Protein AF-A0A2V6NVG3-F1 (afdb_monomer_lite)

pLDDT: mean 75.35, std 17.58, range [36.84, 97.56]

Secondary structure (DSSP, 8-state):
--THHHHHHHHHHHHHHHHHHHHGGGHHHHHHHHHHHHHHHHHHHHHHHHT--TTSSHHHHHHHHHHHHHHHHHHHHHHHHHH--SHHHHHHHHHHHHHHHTTHHHHHHHHHHHHHHHHHHTTPPPP-----------PPPPP-

Radius of gyration: 24.21 Å; chains: 1; bounding box: 54×32×78 Å

Sequence (144 aa):
MNKISVMKFKTVFAIAIICFFVIGCKSKMAVDYNNIVVKDQQSLAKSMEQTEPQLKHYFFKKAVLNYFDYMKTIYTSYKNYGSESTPEGRIIGLAVISRVTNSEDKAIADMKQAQRIFAKDNGFKIQSSNQKQSGSLTASPANQ

Foldseek 3Di:
DDPPVVVVVVVVVVVVVVVVVVVPPPPVVVVVVVVVLVVVLVVVLVVQVVPDPPDQCPLLNVLVSLLSVLVVQLVVLVVQLVVDDDPVSVVVSVVSNVVSLVCVVVSVVSNVVSVVSVCVVVVHDDDPDPDPPPVRPPDDPDDD

Structure (mmCIF, N/CA/C/O backbone):
data_AF-A0A2V6NVG3-F1
#
_entry.id   AF-A0A2V6NVG3-F1
#
loop_
_atom_site.group_PDB
_atom_site.id
_atom_site.type_symbol
_atom_site.label_atom_id
_atom_site.label_alt_id
_atom_site.label_comp_id
_atom_site.label_asym_id
_atom_site.label_entity_id
_atom_site.label_seq_id
_atom_site.pdbx_PDB_ins_code
_atom_site.Cartn_x
_atom_site.Cartn_y
_atom_site.Cartn_z
_atom_site.occupancy
_atom_site.B_iso_or_equiv
_atom_site.auth_seq_id
_atom_site.auth_comp_id
_atom_site.auth_asym_id
_atom_site.auth_atom_id
_atom_site.pdbx_PDB_model_num
ATOM 1 N N . MET A 1 1 ? 30.696 15.636 -55.129 1.00 46.78 1 MET A N 1
ATOM 2 C CA . MET A 1 1 ? 30.258 16.163 -53.812 1.00 46.78 1 MET A CA 1
ATOM 3 C C . MET A 1 1 ? 28.735 16.095 -53.725 1.00 46.78 1 MET A C 1
ATOM 5 O O . MET A 1 1 ? 28.046 16.842 -54.410 1.00 46.78 1 MET A O 1
ATOM 9 N N . ASN A 1 2 ? 28.212 15.143 -52.945 1.00 44.50 2 ASN A N 1
ATOM 10 C CA . ASN A 1 2 ? 26.793 14.767 -52.904 1.00 44.50 2 ASN A CA 1
ATOM 11 C C . ASN A 1 2 ? 25.946 15.736 -52.059 1.00 44.50 2 ASN A C 1
ATOM 13 O O . ASN A 1 2 ? 25.818 15.566 -50.848 1.00 44.50 2 ASN A O 1
ATOM 17 N N . LYS A 1 3 ? 25.300 16.714 -52.708 1.00 51.19 3 LYS A N 1
ATOM 18 C CA . LYS A 1 3 ? 24.338 17.646 -52.077 1.00 51.19 3 LYS A CA 1
ATOM 19 C C . LYS A 1 3 ? 23.083 16.964 -51.497 1.00 51.19 3 LYS A C 1
ATOM 21 O O . LYS A 1 3 ? 22.403 17.549 -50.664 1.00 51.19 3 LYS A O 1
ATOM 26 N N . ILE A 1 4 ? 22.804 15.717 -51.881 1.00 48.94 4 ILE A N 1
ATOM 27 C CA . ILE A 1 4 ? 21.609 14.963 -51.460 1.00 48.94 4 ILE A CA 1
ATOM 28 C C . ILE A 1 4 ? 21.718 14.460 -50.004 1.00 48.94 4 ILE A C 1
ATOM 30 O O . ILE A 1 4 ? 20.701 14.274 -49.339 1.00 48.94 4 ILE A O 1
ATOM 34 N N . SER A 1 5 ? 22.936 14.304 -49.467 1.00 49.81 5 SER A N 1
ATOM 35 C CA . SER A 1 5 ? 23.145 13.757 -48.114 1.00 49.81 5 SER A CA 1
ATOM 36 C C . SER A 1 5 ? 22.852 14.773 -46.994 1.00 49.81 5 SER A C 1
ATOM 38 O O . SER A 1 5 ? 22.378 14.418 -45.918 1.00 49.81 5 SER A O 1
ATOM 40 N N . VAL A 1 6 ? 23.061 16.068 -47.255 1.00 52.47 6 VAL A N 1
ATOM 41 C CA . VAL A 1 6 ? 22.985 17.127 -46.228 1.00 52.47 6 VAL A CA 1
ATOM 42 C C . VAL A 1 6 ? 21.538 17.506 -45.874 1.00 52.47 6 VAL A C 1
ATOM 44 O O . VAL A 1 6 ? 21.263 17.919 -44.747 1.00 52.47 6 VAL A O 1
ATOM 47 N N . MET A 1 7 ? 20.588 17.337 -46.801 1.00 51.56 7 MET A N 1
ATOM 48 C CA . MET A 1 7 ? 19.197 17.763 -46.591 1.00 51.56 7 MET A CA 1
ATOM 49 C C . MET A 1 7 ? 18.409 16.815 -45.673 1.00 51.56 7 MET A C 1
ATOM 51 O O . MET A 1 7 ? 17.554 17.273 -44.923 1.00 51.56 7 MET A O 1
ATOM 55 N N . LYS A 1 8 ? 18.735 15.514 -45.662 1.00 53.00 8 LYS A N 1
ATOM 56 C CA . LYS A 1 8 ? 18.030 14.514 -44.836 1.00 53.00 8 LYS A CA 1
ATOM 57 C C . LYS A 1 8 ? 18.417 14.574 -43.355 1.00 53.00 8 LYS A C 1
ATOM 59 O O . LYS A 1 8 ? 17.592 14.272 -42.500 1.00 53.00 8 LYS A O 1
ATOM 64 N N . PHE A 1 9 ? 19.635 15.018 -43.039 1.00 58.72 9 PHE A N 1
ATOM 65 C CA . PHE A 1 9 ? 20.120 15.079 -41.657 1.00 58.72 9 PHE A CA 1
ATOM 66 C C . PHE A 1 9 ? 19.403 16.159 -40.833 1.00 58.72 9 PHE A C 1
ATOM 68 O O . PHE A 1 9 ? 19.023 15.917 -39.691 1.00 58.72 9 PHE A O 1
ATOM 75 N N . LYS A 1 10 ? 19.136 17.328 -41.434 1.00 62.84 10 LYS A N 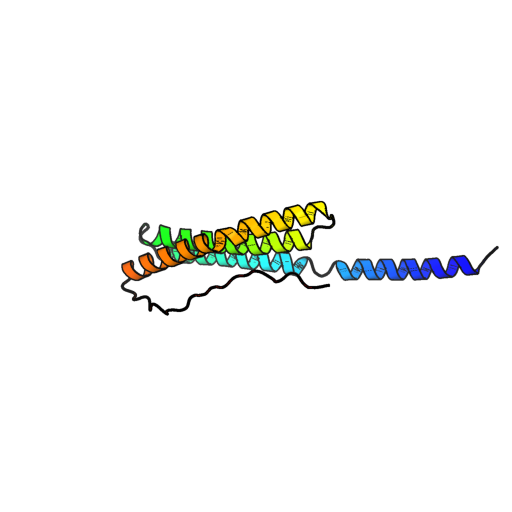1
ATOM 76 C CA . LYS A 1 10 ? 18.435 18.434 -40.759 1.00 62.84 10 LYS A CA 1
ATOM 77 C C . LYS A 1 10 ? 16.988 18.077 -40.405 1.00 62.84 10 LYS A C 1
ATOM 79 O O . LYS A 1 10 ? 16.527 18.418 -39.320 1.00 62.84 10 LYS A O 1
ATOM 84 N N . THR A 1 11 ? 16.294 17.353 -41.283 1.00 70.31 11 THR A N 1
ATOM 85 C CA . THR A 1 11 ? 14.911 16.914 -41.043 1.00 70.31 11 THR A CA 1
ATOM 86 C C . THR A 1 11 ? 14.835 15.842 -39.955 1.00 70.31 11 THR A C 1
ATOM 88 O O . THR A 1 11 ? 13.979 15.927 -39.080 1.00 70.31 11 THR A O 1
ATOM 91 N N . VAL A 1 12 ? 15.760 14.874 -39.948 1.00 72.25 12 VAL A N 1
ATOM 92 C CA . VAL A 1 12 ? 15.809 13.824 -38.911 1.00 72.25 12 VAL A CA 1
ATOM 93 C C . VAL A 1 12 ? 16.133 14.415 -37.535 1.00 72.25 12 VAL A C 1
ATOM 95 O O . VAL A 1 12 ? 15.495 14.051 -36.550 1.00 72.25 12 VAL A O 1
ATOM 98 N N . PHE A 1 13 ? 17.058 15.378 -37.464 1.00 73.69 13 PHE A N 1
ATOM 99 C CA . PHE A 1 13 ? 17.414 16.035 -36.203 1.00 73.69 13 PHE A CA 1
ATOM 100 C C . PHE A 1 13 ? 16.256 16.878 -35.639 1.00 73.69 13 PHE A C 1
ATOM 102 O O . PHE A 1 13 ? 15.998 16.848 -34.438 1.00 73.69 13 PHE A O 1
ATOM 109 N N . ALA A 1 14 ? 15.506 17.576 -36.500 1.00 75.31 14 ALA A N 1
ATOM 110 C CA . ALA A 1 14 ? 14.330 18.343 -36.086 1.00 75.31 14 ALA A CA 1
ATOM 111 C C . ALA A 1 14 ? 13.206 17.445 -35.534 1.00 75.31 14 ALA A C 1
ATOM 113 O O . ALA A 1 14 ? 12.615 17.767 -34.505 1.00 75.31 14 ALA A O 1
ATOM 114 N N . ILE A 1 15 ? 12.947 16.296 -36.169 1.00 75.69 15 ILE A N 1
ATOM 115 C CA . ILE A 1 15 ? 11.945 15.326 -35.698 1.00 75.69 15 ILE A CA 1
ATOM 116 C C . ILE A 1 15 ? 12.366 14.725 -34.350 1.00 75.69 15 ILE A C 1
ATOM 118 O O . ILE A 1 15 ? 11.546 14.647 -33.439 1.00 75.69 15 ILE A O 1
ATOM 122 N N . ALA A 1 16 ? 13.645 14.374 -34.182 1.00 71.75 16 ALA A N 1
ATOM 123 C CA . ALA A 1 16 ? 14.156 13.838 -32.921 1.00 71.75 16 ALA A CA 1
ATOM 124 C C . ALA A 1 16 ? 14.003 14.834 -31.757 1.00 71.75 16 ALA A C 1
ATOM 126 O O . ALA A 1 16 ? 13.551 14.450 -30.680 1.00 71.75 16 ALA A O 1
ATOM 127 N N . ILE A 1 17 ? 14.305 16.119 -31.979 1.00 72.81 17 ILE A N 1
ATOM 128 C CA . ILE A 1 17 ? 14.126 17.170 -30.965 1.00 72.81 17 ILE A CA 1
ATOM 129 C C . ILE A 1 17 ? 12.649 17.304 -30.581 1.00 72.81 17 ILE A C 1
ATOM 131 O O . ILE A 1 17 ? 12.328 17.309 -29.394 1.00 72.81 17 ILE A O 1
ATOM 135 N N . ILE A 1 18 ? 11.741 17.349 -31.561 1.00 70.12 18 ILE A N 1
ATOM 136 C CA . ILE A 1 18 ? 10.298 17.433 -31.297 1.00 70.12 18 ILE A CA 1
ATOM 137 C C . ILE A 1 18 ? 9.835 16.224 -30.475 1.00 70.12 18 ILE A C 1
ATOM 139 O O . ILE A 1 18 ? 9.160 16.414 -29.468 1.00 70.12 18 ILE A O 1
ATOM 143 N N . CYS A 1 19 ? 10.261 15.005 -30.828 1.00 62.00 19 CYS A N 1
ATOM 144 C CA . CYS A 1 19 ? 9.937 13.789 -30.078 1.00 62.00 19 CYS A CA 1
ATOM 145 C C . CYS A 1 19 ? 10.450 13.817 -28.626 1.00 62.00 19 CYS A C 1
ATOM 147 O O . CYS A 1 19 ? 9.740 13.356 -27.734 1.00 62.00 19 CYS A O 1
ATOM 149 N N . PHE A 1 20 ? 11.626 14.398 -28.359 1.00 60.00 20 PHE A N 1
ATOM 150 C CA . PHE A 1 20 ? 12.148 14.547 -26.993 1.00 60.00 20 PHE A CA 1
ATOM 151 C C . PHE A 1 20 ? 11.330 15.532 -26.141 1.00 60.00 20 PHE A C 1
ATOM 153 O O . PHE A 1 20 ? 1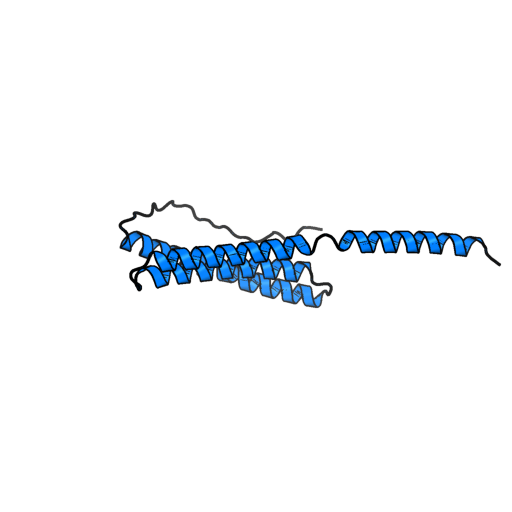1.122 15.282 -24.953 1.00 60.00 20 PHE A O 1
ATOM 160 N N . PHE A 1 21 ? 10.809 16.616 -26.727 1.00 57.81 21 PHE A N 1
ATOM 161 C CA . PHE A 1 21 ? 10.019 17.606 -25.984 1.00 57.81 21 PHE A CA 1
ATOM 162 C C . PHE A 1 21 ? 8.615 17.109 -25.594 1.00 57.81 21 PHE A C 1
ATOM 164 O O . PHE A 1 21 ? 8.104 17.519 -24.552 1.00 57.81 21 PHE A O 1
ATOM 171 N N . VAL A 1 22 ? 7.999 16.184 -26.346 1.00 57.38 22 VAL A N 1
ATOM 172 C CA . VAL A 1 22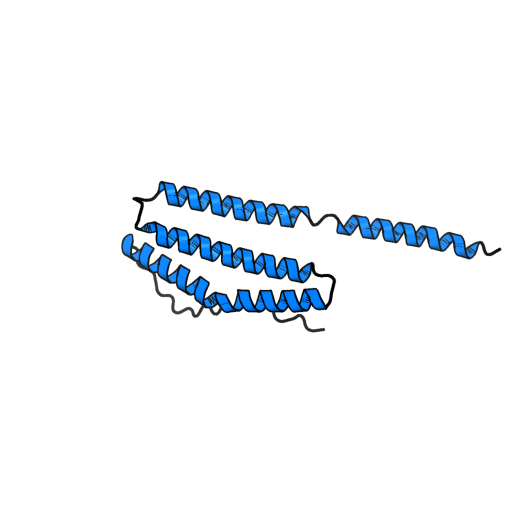 ? 6.647 15.674 -26.010 1.00 57.38 22 VAL A CA 1
ATOM 173 C C . VAL A 1 22 ? 6.648 14.681 -24.836 1.00 57.38 22 VAL A C 1
ATOM 175 O O . VAL A 1 22 ? 5.628 14.509 -24.168 1.00 57.38 22 VAL A O 1
ATOM 178 N N . ILE A 1 23 ? 7.787 14.050 -24.529 1.00 58.16 23 ILE A N 1
ATOM 179 C CA . ILE A 1 23 ? 7.903 13.056 -23.443 1.00 58.16 23 ILE A CA 1
ATOM 180 C C . ILE A 1 23 ? 8.026 13.737 -22.059 1.00 58.16 23 ILE A C 1
ATOM 182 O O . ILE A 1 23 ? 7.706 13.136 -21.033 1.00 58.16 23 ILE A O 1
ATOM 186 N N . GLY A 1 24 ? 8.396 15.023 -22.006 1.00 54.88 24 GLY A N 1
ATOM 187 C CA . GLY A 1 24 ? 8.623 15.768 -20.758 1.00 54.88 24 GLY A CA 1
ATOM 188 C C . GLY A 1 24 ? 7.371 16.201 -19.976 1.00 54.88 24 GLY A C 1
ATOM 189 O O . GLY A 1 24 ? 7.484 16.580 -18.812 1.00 54.88 24 GLY A O 1
ATOM 190 N N . CYS A 1 25 ? 6.165 16.135 -20.555 1.00 55.59 25 CYS A N 1
ATOM 191 C CA . CYS A 1 25 ? 4.965 16.736 -19.946 1.00 55.59 25 CYS A CA 1
ATOM 192 C C . CYS A 1 25 ? 4.218 15.877 -18.903 1.00 55.59 25 CYS A C 1
ATOM 194 O O . CYS A 1 25 ? 3.262 16.368 -18.307 1.00 55.59 25 CYS A O 1
ATOM 196 N N . LYS A 1 26 ? 4.610 14.623 -18.633 1.00 55.78 26 LYS A N 1
ATOM 197 C CA . LYS A 1 26 ? 3.843 13.733 -17.727 1.00 55.78 26 LYS A CA 1
ATOM 198 C C . LYS A 1 26 ? 4.394 13.573 -16.303 1.00 55.78 26 LYS A C 1
ATOM 200 O O . LYS A 1 26 ? 3.737 12.940 -15.479 1.00 55.78 26 LYS A O 1
ATOM 205 N N . SER A 1 27 ? 5.539 14.171 -15.963 1.00 57.41 27 SER A N 1
ATOM 206 C CA . SER A 1 27 ? 6.140 14.018 -14.623 1.00 57.41 27 SER A CA 1
ATOM 207 C C . SER A 1 27 ? 5.373 14.753 -13.512 1.00 57.41 27 SER A C 1
ATOM 209 O O . SER A 1 27 ? 5.331 14.267 -12.382 1.00 57.41 27 SER A O 1
ATOM 211 N N . LYS A 1 28 ? 4.710 15.876 -13.827 1.00 56.06 28 LYS A N 1
ATOM 212 C CA . LYS A 1 28 ? 4.004 16.718 -12.841 1.00 56.06 28 LYS A CA 1
ATOM 213 C C . LYS A 1 28 ? 2.789 16.020 -12.221 1.00 56.06 28 LYS A C 1
ATOM 215 O O . LYS A 1 28 ? 2.665 15.972 -11.003 1.00 56.06 28 LYS A O 1
ATOM 220 N N . MET A 1 29 ? 1.974 15.359 -13.047 1.00 64.56 29 MET A N 1
ATOM 221 C CA . MET A 1 29 ? 0.767 14.660 -12.582 1.00 64.56 29 MET A CA 1
ATOM 222 C C . MET A 1 29 ? 1.070 13.539 -11.576 1.00 64.56 29 MET A C 1
ATOM 224 O O . MET A 1 29 ? 0.330 13.354 -10.614 1.00 64.56 29 MET A O 1
ATOM 228 N N . ALA A 1 30 ? 2.171 12.802 -11.760 1.00 59.41 30 ALA A N 1
ATOM 229 C CA . ALA A 1 30 ? 2.536 11.708 -10.859 1.00 59.41 30 ALA A CA 1
ATOM 230 C C . ALA A 1 30 ? 3.044 12.200 -9.491 1.00 59.41 30 ALA A C 1
ATOM 232 O O . ALA A 1 30 ? 2.885 11.499 -8.490 1.00 59.41 30 ALA A O 1
ATOM 233 N N . VAL A 1 31 ? 3.674 13.376 -9.451 1.00 68.06 31 VAL A N 1
ATOM 234 C CA . VAL A 1 31 ? 4.127 14.018 -8.209 1.00 68.06 31 VAL A CA 1
ATOM 235 C C . VAL A 1 31 ? 2.935 14.616 -7.463 1.00 68.06 31 VAL A C 1
ATOM 237 O O . VAL A 1 31 ? 2.795 14.383 -6.263 1.00 68.06 31 VAL A O 1
ATOM 240 N N . ASP A 1 32 ? 2.034 15.293 -8.178 1.00 71.50 32 ASP A N 1
ATOM 241 C CA . ASP A 1 32 ? 0.834 15.898 -7.595 1.00 71.50 32 ASP A CA 1
ATOM 242 C C . ASP A 1 32 ? -0.090 14.843 -6.969 1.00 71.50 32 ASP A C 1
ATOM 244 O O . ASP A 1 32 ? -0.563 15.032 -5.848 1.00 71.50 32 ASP A O 1
ATOM 248 N N . TYR A 1 33 ? -0.266 13.683 -7.616 1.00 66.69 33 TYR A N 1
ATOM 249 C CA . TYR A 1 33 ? -1.062 12.586 -7.056 1.00 66.69 33 TYR A CA 1
ATOM 250 C C . TYR A 1 33 ? -0.492 12.063 -5.729 1.00 66.69 33 TYR A C 1
ATOM 252 O O . TYR A 1 33 ? -1.221 11.901 -4.752 1.00 66.69 33 TYR A O 1
ATOM 260 N N . ASN A 1 34 ? 0.826 11.843 -5.657 1.00 72.38 34 ASN A N 1
ATOM 261 C CA . ASN A 1 34 ? 1.465 11.372 -4.427 1.00 72.38 34 ASN A CA 1
ATOM 262 C C . ASN A 1 34 ? 1.349 12.407 -3.293 1.00 72.38 34 ASN A C 1
ATOM 264 O O . ASN A 1 34 ? 1.123 12.033 -2.144 1.00 72.38 34 ASN A O 1
ATOM 268 N N . ASN A 1 35 ? 1.449 13.701 -3.612 1.00 76.25 35 ASN A N 1
ATOM 269 C CA . ASN A 1 35 ? 1.288 14.777 -2.633 1.00 76.25 35 ASN A CA 1
ATOM 270 C C . ASN A 1 35 ? -0.144 14.861 -2.086 1.00 76.25 35 ASN A C 1
ATOM 272 O O . ASN A 1 35 ? -0.317 15.067 -0.885 1.00 76.25 35 ASN A O 1
ATOM 276 N N . ILE A 1 36 ? -1.161 14.669 -2.935 1.00 76.50 36 ILE A N 1
ATOM 277 C CA . ILE A 1 36 ? -2.569 14.631 -2.509 1.00 76.50 36 ILE A CA 1
ATOM 278 C C . ILE A 1 36 ? -2.804 13.450 -1.562 1.00 76.50 36 ILE A C 1
ATOM 280 O O . ILE A 1 36 ? -3.313 13.656 -0.465 1.00 76.50 36 ILE A O 1
ATOM 284 N N . VAL A 1 37 ? -2.339 12.246 -1.916 1.00 73.88 37 VAL A N 1
ATOM 285 C CA . VAL A 1 37 ? -2.484 11.054 -1.058 1.00 73.88 37 VAL A CA 1
ATOM 286 C C . VAL A 1 37 ? -1.825 11.260 0.309 1.00 73.88 37 VAL A C 1
ATOM 288 O O . VAL A 1 37 ? -2.428 10.956 1.334 1.00 73.88 37 VAL A O 1
ATOM 291 N N . VAL A 1 38 ? -0.609 11.815 0.349 1.00 83.06 38 VAL A N 1
ATOM 292 C CA . VAL A 1 38 ? 0.083 12.106 1.619 1.00 83.06 38 VAL A CA 1
ATOM 293 C C . VAL A 1 38 ? -0.681 13.145 2.443 1.00 83.06 38 VAL A C 1
ATOM 295 O O . VAL A 1 38 ? -0.799 13.004 3.661 1.00 83.06 38 VAL A O 1
ATOM 298 N N . LYS A 1 39 ? -1.230 14.178 1.798 1.00 80.00 39 LYS A N 1
ATOM 299 C CA . LYS A 1 39 ? -2.020 15.215 2.469 1.00 80.00 39 LYS A CA 1
ATOM 300 C C . LYS A 1 39 ? -3.316 14.652 3.058 1.00 80.00 39 LYS A C 1
ATOM 302 O O . LYS A 1 39 ? -3.664 14.996 4.187 1.00 80.00 39 LYS A O 1
ATOM 307 N N . ASP A 1 40 ? -3.988 13.764 2.334 1.00 77.62 40 ASP A N 1
ATOM 308 C CA . ASP A 1 40 ? -5.198 13.092 2.806 1.00 77.62 40 ASP A CA 1
ATOM 309 C C . ASP A 1 40 ? -4.888 12.128 3.957 1.00 77.62 40 ASP A C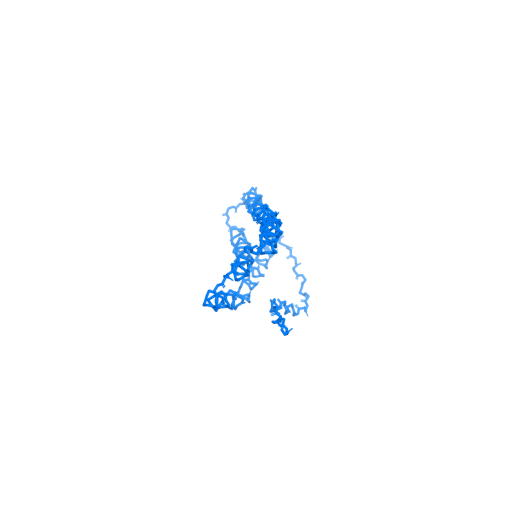 1
ATOM 311 O O . ASP A 1 40 ? -5.603 12.113 4.955 1.00 77.62 40 ASP A O 1
ATOM 315 N N . GLN A 1 41 ? -3.768 11.397 3.903 1.00 71.69 41 GLN A N 1
ATOM 316 C CA . GLN A 1 41 ? -3.302 10.587 5.036 1.00 71.69 41 GLN A CA 1
ATOM 317 C C . GLN A 1 41 ? -3.068 11.445 6.293 1.00 71.69 41 GLN A C 1
ATOM 319 O O . GLN A 1 41 ? -3.471 11.057 7.391 1.00 71.69 41 GLN A O 1
ATOM 324 N N . GLN A 1 42 ? -2.443 12.618 6.148 1.00 81.44 42 GLN A N 1
ATOM 325 C CA . GLN A 1 42 ? -2.175 13.530 7.265 1.00 81.44 42 GLN A CA 1
ATOM 326 C C . GLN A 1 42 ? -3.453 14.145 7.845 1.00 81.44 42 GLN A C 1
ATOM 328 O O . GLN A 1 42 ? -3.596 14.229 9.068 1.00 81.44 42 GLN A O 1
ATOM 333 N N . SER A 1 43 ? -4.387 14.572 6.991 1.00 79.88 43 SER A N 1
ATOM 334 C CA . SER A 1 43 ? -5.657 15.151 7.438 1.00 79.88 43 SER A CA 1
ATOM 335 C C . SER A 1 43 ? -6.508 14.112 8.171 1.00 79.88 43 SER A C 1
ATOM 337 O O . SER A 1 43 ? -7.033 14.397 9.252 1.00 79.88 43 SER A O 1
ATOM 339 N N . LEU A 1 44 ? -6.546 12.879 7.657 1.00 76.19 44 LEU A N 1
ATOM 340 C CA . LEU A 1 44 ? -7.222 11.761 8.297 1.00 76.19 44 LEU A CA 1
ATOM 341 C C . LEU A 1 44 ? -6.581 11.453 9.654 1.00 76.19 44 LEU A C 1
ATOM 343 O O . LEU A 1 44 ? -7.284 11.419 10.662 1.00 76.19 44 LEU A O 1
ATOM 347 N N . ALA A 1 45 ? -5.250 11.341 9.718 1.00 77.50 45 ALA A N 1
ATOM 348 C CA . ALA A 1 45 ? -4.527 11.088 10.964 1.00 77.50 45 ALA A CA 1
ATOM 349 C C . ALA A 1 45 ? -4.815 12.142 12.046 1.00 77.50 45 ALA A C 1
ATOM 351 O O . ALA A 1 45 ? -5.002 11.771 13.208 1.00 77.50 45 ALA A O 1
ATOM 352 N N . LYS A 1 46 ? -4.901 13.423 11.658 1.00 78.00 46 LYS A N 1
ATOM 353 C CA . LYS A 1 46 ? -5.233 14.541 12.550 1.00 78.00 46 LYS A CA 1
ATOM 354 C C . LYS A 1 46 ? -6.681 14.476 13.040 1.00 78.00 46 LYS A C 1
ATOM 356 O O . LYS A 1 46 ? -6.917 14.613 14.236 1.00 78.00 46 LYS A O 1
ATOM 361 N N . SER A 1 47 ? -7.641 14.213 12.150 1.00 69.31 47 SER A N 1
ATOM 362 C CA . SER A 1 47 ? -9.054 14.059 12.535 1.00 69.31 47 SER A CA 1
ATOM 363 C C . SER A 1 47 ? -9.263 12.889 13.506 1.00 69.31 47 SER A C 1
ATOM 365 O O . SER A 1 47 ? -10.001 13.010 14.481 1.00 69.31 47 SER A O 1
ATOM 367 N N . MET A 1 48 ? -8.535 11.785 13.308 1.00 65.50 48 MET A N 1
ATOM 368 C CA . MET A 1 48 ? -8.553 10.636 14.216 1.00 65.50 48 MET A CA 1
ATOM 369 C C . MET A 1 48 ? -7.951 10.976 15.585 1.00 65.50 48 MET A C 1
ATOM 371 O O . MET A 1 48 ? -8.465 10.520 16.598 1.00 65.50 48 MET A O 1
ATOM 375 N N . GLU A 1 49 ? -6.903 11.804 15.626 1.00 68.94 49 GLU A N 1
ATOM 376 C CA . GLU A 1 49 ? -6.273 12.289 16.865 1.00 68.94 49 GLU A CA 1
ATOM 377 C C . GLU A 1 49 ? -7.199 13.192 17.688 1.00 68.94 49 GLU A C 1
ATOM 379 O O . GLU A 1 49 ? -7.245 13.089 18.909 1.00 68.94 49 GLU A O 1
ATOM 384 N N . GLN A 1 50 ? -7.971 14.051 17.019 1.00 67.69 50 GLN A N 1
ATOM 385 C CA . GLN A 1 50 ? -8.908 14.972 17.672 1.00 67.69 50 GLN A CA 1
ATOM 386 C C . GLN A 1 50 ? -10.151 14.274 18.245 1.00 67.69 50 GLN A C 1
ATOM 388 O O . GLN A 1 50 ? -10.863 14.869 19.050 1.00 67.69 50 GLN A O 1
ATOM 393 N N . THR A 1 51 ? -10.414 13.027 17.845 1.00 62.22 51 THR A N 1
ATOM 394 C CA . THR A 1 51 ? -11.645 12.296 18.184 1.00 62.22 51 THR A CA 1
ATOM 395 C C . THR A 1 51 ? -11.440 11.271 19.317 1.00 62.22 51 THR A C 1
ATOM 397 O O . THR A 1 51 ? -12.372 10.546 19.657 1.00 62.22 51 THR A O 1
ATOM 400 N N . GLU A 1 52 ? -10.251 11.165 19.933 1.00 56.38 52 GLU A N 1
ATOM 401 C CA . GLU A 1 52 ? -9.923 10.015 20.796 1.00 56.38 52 GLU A CA 1
ATOM 402 C C . GLU A 1 52 ? -9.723 10.320 22.302 1.00 56.38 52 GLU A C 1
ATOM 404 O O . GLU A 1 52 ? -8.828 11.086 22.665 1.00 56.38 52 GLU A O 1
ATOM 409 N N . PRO A 1 53 ? -10.399 9.586 23.216 1.00 56.56 53 PRO A N 1
ATOM 410 C CA . PRO A 1 53 ? -9.842 9.212 24.517 1.00 56.56 53 PRO A CA 1
ATOM 411 C C . PRO A 1 53 ? -8.797 8.086 24.324 1.00 56.56 53 PRO A C 1
ATOM 413 O O . PRO A 1 53 ? -9.047 6.906 24.557 1.00 56.56 53 PRO A O 1
ATOM 416 N N . GLN A 1 54 ? -7.652 8.510 23.785 1.00 55.62 54 GLN A N 1
ATOM 417 C CA . GLN A 1 54 ? -6.269 7.993 23.704 1.00 55.62 54 GLN A CA 1
ATOM 418 C C . GLN A 1 54 ? -5.898 6.493 23.614 1.00 55.62 54 GLN A C 1
ATOM 420 O O . GLN A 1 54 ? -4.719 6.224 23.394 1.00 55.62 54 GLN A O 1
ATOM 425 N N . LEU A 1 55 ? -6.789 5.505 23.738 1.00 56.84 55 LEU A N 1
ATOM 426 C CA . LEU A 1 55 ? -6.361 4.092 23.637 1.00 56.84 55 LEU A CA 1
ATOM 427 C C . LEU A 1 55 ? -7.275 3.172 22.824 1.00 56.84 55 LEU A C 1
ATOM 429 O O . LEU A 1 55 ? -6.797 2.186 22.258 1.00 56.84 55 LEU A O 1
ATOM 433 N N . LYS A 1 56 ? -8.581 3.453 22.759 1.00 62.22 56 LYS A N 1
ATOM 434 C CA . LYS A 1 56 ? -9.538 2.537 22.114 1.00 62.22 56 LYS A CA 1
ATOM 435 C C . LYS A 1 56 ? -9.453 2.548 20.585 1.00 62.22 56 LYS A C 1
ATOM 437 O O . LYS A 1 56 ? -9.769 1.547 19.953 1.00 62.22 56 LYS A O 1
ATOM 442 N N . HIS A 1 57 ? -9.022 3.644 19.967 1.00 70.12 57 HIS A N 1
ATOM 443 C CA . HIS A 1 57 ? -8.979 3.813 18.511 1.00 70.12 57 HIS A CA 1
ATOM 444 C C . HIS A 1 57 ? -7.556 3.802 17.929 1.00 70.12 57 HIS A C 1
ATOM 446 O O . HIS A 1 57 ? -7.418 3.703 16.708 1.00 70.12 57 HIS A O 1
ATOM 452 N N . TYR A 1 58 ? -6.503 3.801 18.755 1.00 78.00 58 TYR A N 1
ATOM 453 C CA . TYR A 1 58 ? -5.110 3.689 18.303 1.00 78.00 58 TYR A CA 1
ATOM 454 C C . TYR A 1 58 ? -4.881 2.499 17.354 1.00 78.00 58 TYR A C 1
ATOM 456 O O . TYR A 1 58 ? -4.263 2.646 16.297 1.00 78.00 58 TYR A O 1
ATOM 464 N N . PHE A 1 59 ? -5.426 1.321 17.681 1.00 82.19 59 PHE A N 1
ATOM 465 C CA . PHE A 1 59 ? -5.294 0.128 16.835 1.00 82.19 59 PHE A CA 1
ATOM 466 C C . PHE A 1 59 ? -6.008 0.278 15.490 1.00 82.19 59 PHE A C 1
ATOM 468 O O . PHE A 1 59 ? -5.485 -0.167 14.468 1.00 82.19 59 PHE A O 1
ATOM 475 N N . PHE A 1 60 ? -7.163 0.948 15.475 1.00 86.06 60 PHE A N 1
ATOM 476 C CA . PHE A 1 60 ? -7.881 1.253 14.243 1.00 86.06 60 PHE A CA 1
ATOM 477 C C . PHE A 1 60 ? -7.108 2.247 13.376 1.00 86.06 60 PHE A C 1
ATOM 479 O O . PHE A 1 60 ? -6.851 1.959 12.210 1.00 86.06 60 PHE A O 1
ATOM 486 N N . LYS A 1 61 ? -6.627 3.353 13.960 1.00 86.25 61 LYS A N 1
ATOM 487 C CA . LYS A 1 61 ? -5.755 4.324 13.279 1.00 86.25 61 LYS A CA 1
ATOM 488 C C . LYS A 1 61 ? -4.533 3.651 12.667 1.00 86.25 61 LYS A C 1
ATOM 490 O O . LYS A 1 61 ? -4.247 3.846 11.489 1.00 86.25 61 LYS A O 1
ATOM 495 N N . LYS A 1 62 ? -3.842 2.811 13.438 1.00 89.31 62 LYS A N 1
ATOM 496 C CA . LYS A 1 62 ? -2.660 2.083 12.969 1.00 89.31 62 LYS A CA 1
ATOM 497 C C . LYS A 1 62 ? -2.984 1.138 11.810 1.00 89.31 62 LYS A C 1
ATOM 499 O O . LYS A 1 62 ? -2.258 1.133 10.821 1.00 89.31 62 LYS A O 1
ATOM 504 N N . ALA A 1 63 ? -4.073 0.373 11.897 1.00 91.06 63 ALA A N 1
ATOM 505 C CA . ALA A 1 63 ? -4.497 -0.513 10.813 1.00 91.06 63 ALA A CA 1
ATOM 506 C C . ALA A 1 63 ? -4.857 0.265 9.536 1.00 91.06 63 ALA A C 1
ATOM 508 O O . ALA A 1 63 ? -4.486 -0.153 8.441 1.00 91.06 63 ALA A O 1
ATOM 509 N N . VAL A 1 64 ? -5.507 1.425 9.679 1.00 89.25 64 VAL A N 1
ATOM 510 C CA . VAL A 1 64 ? -5.832 2.323 8.563 1.00 89.25 64 VAL A CA 1
ATOM 511 C C . VAL A 1 64 ? -4.585 2.844 7.867 1.00 89.25 64 VAL A C 1
ATOM 513 O O . VAL A 1 64 ? -4.467 2.714 6.648 1.00 89.25 64 VAL A O 1
ATOM 516 N N . LEU A 1 65 ? -3.629 3.370 8.630 1.00 91.44 65 LEU A N 1
ATOM 517 C CA . LEU A 1 65 ? -2.366 3.854 8.077 1.00 91.44 65 LEU A CA 1
ATOM 518 C C . LEU A 1 65 ? -1.592 2.735 7.370 1.00 91.44 65 LEU A C 1
ATOM 520 O O . LEU A 1 65 ? -1.160 2.927 6.237 1.00 91.44 65 LEU A O 1
ATOM 524 N N . ASN A 1 66 ? -1.505 1.548 7.978 1.00 92.44 66 ASN A N 1
ATOM 525 C CA . ASN A 1 66 ? -0.840 0.392 7.374 1.00 92.44 66 ASN A CA 1
ATOM 526 C C . ASN A 1 66 ? -1.488 -0.035 6.048 1.00 92.44 66 ASN A C 1
ATOM 528 O O . ASN A 1 66 ? -0.784 -0.387 5.104 1.00 92.44 66 ASN A O 1
ATOM 532 N N . TYR A 1 67 ? -2.820 -0.004 5.957 1.00 92.31 67 TYR A N 1
ATOM 533 C CA . TYR A 1 67 ? -3.523 -0.331 4.717 1.00 92.31 67 TYR A CA 1
ATOM 534 C C . TYR A 1 67 ? -3.260 0.704 3.618 1.00 92.31 67 TYR A C 1
ATOM 536 O O . TYR A 1 67 ? -3.019 0.338 2.468 1.00 92.31 67 TYR A O 1
ATOM 544 N N . PHE A 1 68 ? -3.247 1.998 3.951 1.00 92.50 68 PHE A N 1
ATOM 545 C CA . PHE A 1 68 ? -2.884 3.024 2.973 1.00 92.50 68 PHE A CA 1
ATOM 546 C C . PHE A 1 68 ? -1.425 2.905 2.516 1.00 92.50 68 PHE A C 1
ATOM 548 O O . PHE A 1 68 ? -1.152 3.056 1.325 1.00 92.50 68 PHE A O 1
ATOM 555 N N . ASP A 1 69 ? -0.499 2.581 3.419 1.00 92.12 69 ASP A N 1
ATOM 556 C CA . ASP A 1 69 ? 0.902 2.323 3.070 1.00 92.12 69 ASP A CA 1
ATOM 557 C C . ASP A 1 69 ? 1.056 1.094 2.168 1.00 92.12 69 ASP A C 1
ATOM 559 O O . ASP A 1 69 ? 1.832 1.120 1.207 1.00 92.12 69 ASP A O 1
ATOM 563 N N . TYR A 1 70 ? 0.270 0.045 2.406 1.00 94.25 70 TYR A N 1
ATOM 564 C CA . TYR A 1 70 ? 0.177 -1.103 1.509 1.00 94.25 70 TYR A CA 1
ATOM 565 C C . TYR A 1 70 ? -0.273 -0.681 0.098 1.00 94.25 70 TYR A C 1
ATOM 567 O O . TYR A 1 70 ? 0.419 -0.967 -0.882 1.00 94.25 70 TYR A O 1
ATOM 575 N N . MET A 1 71 ? -1.361 0.090 -0.016 1.00 91.94 71 MET A N 1
ATOM 576 C CA . MET A 1 71 ? -1.859 0.590 -1.306 1.00 91.94 71 MET A CA 1
ATOM 577 C C . MET A 1 71 ? -0.835 1.476 -2.029 1.00 91.94 71 MET A C 1
ATOM 579 O O . MET A 1 71 ? -0.612 1.335 -3.235 1.00 91.94 71 MET A O 1
ATOM 583 N N . LYS A 1 72 ? -0.164 2.368 -1.292 1.00 92.19 72 LYS A N 1
ATOM 584 C CA . LYS A 1 72 ? 0.915 3.210 -1.823 1.00 92.19 72 LYS A CA 1
ATOM 585 C C . LYS A 1 72 ? 2.081 2.367 -2.332 1.00 92.19 72 LYS A C 1
ATOM 587 O O . LYS A 1 72 ? 2.657 2.690 -3.375 1.00 92.19 72 LYS A O 1
ATOM 592 N N . THR A 1 73 ? 2.414 1.292 -1.622 1.00 94.00 73 THR A N 1
ATOM 593 C CA . THR A 1 73 ? 3.473 0.359 -2.014 1.00 94.00 73 THR A CA 1
ATOM 594 C C . THR A 1 73 ? 3.123 -0.325 -3.331 1.00 94.00 73 THR A C 1
ATOM 596 O O . THR A 1 73 ? 3.946 -0.279 -4.239 1.00 94.00 73 THR A O 1
ATOM 599 N N . ILE A 1 74 ? 1.896 -0.843 -3.496 1.00 92.00 74 ILE A N 1
ATOM 600 C CA . ILE A 1 74 ? 1.437 -1.430 -4.771 1.00 92.00 74 ILE A CA 1
ATOM 601 C C . ILE A 1 74 ? 1.634 -0.438 -5.921 1.00 92.00 74 ILE A C 1
ATOM 603 O O . ILE A 1 74 ? 2.303 -0.752 -6.907 1.00 92.00 74 ILE A O 1
ATOM 607 N N . TYR A 1 75 ? 1.090 0.776 -5.782 1.00 92.44 75 TYR A N 1
ATOM 608 C CA . TYR A 1 75 ? 1.191 1.807 -6.817 1.00 92.44 75 TYR A CA 1
ATOM 609 C C . TYR A 1 75 ? 2.649 2.134 -7.160 1.00 92.44 75 TYR A C 1
ATOM 611 O O . TYR A 1 75 ? 3.026 2.197 -8.331 1.00 92.44 75 TYR A O 1
ATOM 619 N N . THR A 1 76 ? 3.487 2.306 -6.136 1.00 93.69 76 THR A N 1
ATOM 620 C CA . THR A 1 76 ? 4.906 2.627 -6.309 1.00 93.69 76 THR A CA 1
ATOM 621 C C . THR A 1 76 ? 5.653 1.491 -7.005 1.00 93.69 76 THR A C 1
ATOM 623 O O . THR A 1 76 ? 6.433 1.753 -7.917 1.00 93.69 76 THR A O 1
ATOM 626 N N . SER A 1 77 ? 5.387 0.233 -6.645 1.00 92.81 77 SER A N 1
ATOM 627 C CA . SER A 1 77 ? 5.991 -0.936 -7.290 1.00 92.81 77 SER A CA 1
ATOM 628 C C . SER A 1 77 ? 5.640 -1.017 -8.776 1.00 92.81 77 SER A C 1
ATOM 630 O O . SER A 1 77 ? 6.540 -1.194 -9.595 1.00 92.81 77 SER A O 1
ATOM 632 N N . TYR A 1 78 ? 4.370 -0.806 -9.144 1.00 93.56 78 TYR A N 1
ATOM 633 C CA . TYR A 1 78 ? 3.953 -0.769 -10.551 1.00 93.56 78 TYR A CA 1
ATOM 634 C C . TYR A 1 78 ? 4.565 0.406 -11.318 1.00 93.56 78 TYR A C 1
ATOM 636 O O . TYR A 1 78 ? 5.054 0.224 -12.434 1.00 93.56 78 TYR A O 1
ATOM 644 N N . LYS A 1 79 ? 4.587 1.605 -10.724 1.00 93.62 79 LYS A N 1
ATOM 645 C CA . LYS A 1 79 ? 5.214 2.785 -11.333 1.00 93.62 79 LYS A CA 1
ATOM 646 C C . LYS A 1 79 ? 6.703 2.555 -11.597 1.00 93.62 79 LYS A C 1
ATOM 648 O O . LYS A 1 79 ? 7.183 2.884 -12.680 1.00 93.62 79 LYS A O 1
ATOM 653 N N . ASN A 1 80 ? 7.420 2.004 -10.619 1.00 92.88 80 ASN A N 1
ATOM 654 C CA . ASN A 1 80 ? 8.850 1.737 -10.734 1.00 92.88 80 ASN A CA 1
ATOM 655 C C . ASN A 1 80 ? 9.115 0.687 -11.813 1.00 92.88 80 ASN A C 1
ATOM 657 O O . ASN A 1 80 ? 9.918 0.943 -12.700 1.00 92.88 80 ASN A O 1
ATOM 661 N N . TYR A 1 81 ? 8.371 -0.424 -11.809 1.00 94.25 81 TYR A N 1
ATOM 662 C CA . TYR A 1 81 ? 8.452 -1.433 -12.867 1.00 94.25 81 TYR A CA 1
ATOM 663 C C . TYR A 1 81 ? 8.220 -0.835 -14.264 1.00 94.25 81 TYR A C 1
ATOM 665 O O . TYR A 1 81 ? 9.004 -1.078 -15.176 1.00 94.25 81 TYR A O 1
ATOM 673 N N . GLY A 1 82 ? 7.184 -0.006 -14.428 1.00 93.94 82 GLY A N 1
ATOM 674 C CA . GLY A 1 82 ? 6.886 0.653 -15.703 1.00 93.94 82 GLY A CA 1
ATOM 675 C C . GLY A 1 82 ? 7.903 1.723 -16.119 1.00 93.94 82 GLY A C 1
ATOM 676 O O . GLY A 1 82 ? 7.909 2.128 -17.278 1.00 93.94 82 GLY A O 1
ATOM 677 N N . SER A 1 83 ? 8.754 2.178 -15.195 1.00 94.81 83 SER A N 1
ATOM 678 C CA . SER A 1 83 ? 9.824 3.147 -15.463 1.00 94.81 83 SER A CA 1
ATOM 679 C C . SER A 1 83 ? 11.183 2.481 -15.707 1.00 94.81 83 SER A C 1
ATOM 681 O O . SER A 1 83 ? 12.131 3.176 -16.072 1.00 94.81 83 SER A O 1
ATOM 683 N N . GLU A 1 84 ? 11.301 1.163 -15.510 1.00 97.06 84 GLU A N 1
ATOM 684 C CA . GLU A 1 84 ? 12.562 0.449 -15.699 1.00 97.06 84 GLU A CA 1
ATOM 685 C C . GLU A 1 84 ? 12.905 0.255 -17.177 1.00 97.06 84 GLU A C 1
ATOM 687 O O . GLU A 1 84 ? 12.092 -0.196 -17.987 1.00 97.06 84 GLU A O 1
ATOM 692 N N . SER A 1 85 ? 14.152 0.573 -17.525 1.00 95.50 85 SER A N 1
ATOM 693 C CA . SER A 1 85 ? 14.634 0.526 -18.912 1.00 95.50 85 SER A CA 1
ATOM 694 C C . SER A 1 85 ? 15.329 -0.792 -19.255 1.00 95.50 85 SER A C 1
ATOM 696 O O . SER A 1 85 ? 15.304 -1.223 -20.412 1.00 95.50 85 SER A O 1
ATOM 698 N N . THR A 1 86 ? 15.891 -1.478 -18.258 1.00 97.56 86 THR A N 1
ATOM 699 C CA . THR A 1 86 ? 16.644 -2.719 -18.453 1.00 97.56 86 THR A CA 1
ATOM 700 C C . THR A 1 86 ? 15.756 -3.959 -18.288 1.00 97.56 86 THR A C 1
ATOM 702 O O . THR A 1 86 ? 14.757 -3.929 -17.557 1.00 97.56 86 THR A O 1
ATOM 705 N N . PRO A 1 87 ? 16.071 -5.071 -18.977 1.00 96.31 87 PRO A N 1
ATOM 706 C CA . PRO A 1 87 ? 15.423 -6.358 -18.727 1.00 96.31 87 PRO A CA 1
ATOM 707 C C . PRO A 1 87 ? 15.580 -6.824 -17.273 1.00 96.31 87 PRO A C 1
ATOM 709 O O . PRO A 1 87 ? 14.612 -7.258 -16.652 1.00 96.31 87 PRO A O 1
ATOM 712 N N . GLU A 1 88 ? 16.772 -6.668 -16.700 1.00 96.19 88 GLU A N 1
ATOM 713 C CA . GLU A 1 88 ? 17.096 -7.093 -15.337 1.00 96.19 88 GLU A CA 1
ATOM 714 C C . GLU A 1 88 ? 16.302 -6.292 -14.297 1.00 96.19 88 GLU A C 1
ATOM 716 O O . GLU A 1 88 ? 15.714 -6.873 -13.382 1.00 96.19 88 GLU A O 1
ATOM 721 N N . GLY A 1 89 ? 16.208 -4.967 -14.470 1.00 94.88 89 GLY A N 1
ATOM 722 C CA . GLY A 1 89 ? 15.408 -4.095 -13.605 1.00 94.88 89 GLY A CA 1
ATOM 723 C C . GLY A 1 89 ? 13.926 -4.470 -13.625 1.00 94.88 89 GLY A C 1
ATOM 724 O O . GLY A 1 89 ? 13.274 -4.518 -12.581 1.00 94.88 89 GLY A O 1
ATOM 725 N N . ARG A 1 90 ? 13.399 -4.858 -14.793 1.00 94.88 90 ARG A N 1
ATOM 726 C CA . ARG A 1 90 ? 12.021 -5.352 -14.925 1.00 94.88 90 ARG A CA 1
ATOM 727 C C . ARG A 1 90 ? 11.791 -6.685 -14.212 1.00 94.88 90 ARG A C 1
ATOM 729 O O . ARG A 1 90 ? 10.756 -6.835 -13.566 1.00 94.88 90 ARG A O 1
ATOM 736 N N . ILE A 1 91 ? 12.741 -7.622 -14.257 1.00 96.06 91 ILE A N 1
ATOM 737 C CA . ILE A 1 91 ? 12.653 -8.887 -13.501 1.00 96.06 91 ILE A CA 1
ATOM 738 C C . ILE A 1 91 ? 12.602 -8.608 -11.992 1.00 96.06 91 ILE A C 1
ATOM 740 O O . ILE A 1 91 ? 11.755 -9.159 -11.286 1.00 96.06 91 ILE A O 1
ATOM 744 N N . ILE A 1 92 ? 13.455 -7.705 -11.498 1.00 95.00 92 ILE A N 1
ATOM 745 C CA . ILE A 1 92 ? 13.450 -7.286 -10.088 1.00 95.00 92 ILE A CA 1
ATOM 746 C C . ILE A 1 92 ? 12.115 -6.618 -9.731 1.00 95.00 92 ILE A C 1
ATOM 748 O O . ILE A 1 92 ? 11.509 -6.953 -8.711 1.00 95.00 92 ILE A O 1
ATOM 752 N N . GLY A 1 93 ? 11.616 -5.720 -10.584 1.00 94.06 93 GLY A N 1
ATOM 753 C CA . GLY A 1 93 ? 10.326 -5.056 -10.397 1.00 94.06 93 GLY A CA 1
ATOM 754 C C . GLY A 1 93 ? 9.157 -6.041 -10.291 1.00 94.06 93 GLY A C 1
ATOM 755 O O . GLY A 1 93 ? 8.331 -5.904 -9.388 1.00 94.06 93 GLY A O 1
ATOM 756 N N . LEU A 1 94 ? 9.121 -7.082 -11.132 1.00 94.56 94 LEU A N 1
ATOM 757 C CA . LEU A 1 94 ? 8.117 -8.152 -11.046 1.00 94.56 94 LEU A CA 1
ATOM 758 C C . LEU A 1 94 ? 8.200 -8.922 -9.726 1.00 94.56 94 LEU A C 1
ATOM 760 O O . LEU A 1 94 ? 7.169 -9.186 -9.106 1.00 94.56 94 LEU A O 1
ATOM 764 N N . ALA A 1 95 ? 9.410 -9.244 -9.261 1.00 95.12 95 ALA A N 1
ATOM 765 C CA . ALA A 1 95 ? 9.597 -9.920 -7.978 1.00 95.12 95 ALA A CA 1
ATOM 766 C C . ALA A 1 95 ? 9.084 -9.068 -6.801 1.00 95.12 95 ALA A C 1
ATOM 768 O O . ALA A 1 95 ? 8.461 -9.594 -5.874 1.00 95.12 95 ALA A O 1
ATOM 769 N N . VAL A 1 96 ? 9.292 -7.747 -6.848 1.00 94.44 96 VAL A N 1
ATOM 770 C CA . VAL A 1 96 ? 8.749 -6.811 -5.852 1.00 94.44 96 VAL A CA 1
ATOM 771 C C . VAL A 1 96 ? 7.221 -6.767 -5.916 1.00 94.44 96 VAL A C 1
ATOM 773 O O . VAL A 1 96 ? 6.580 -6.915 -4.877 1.00 94.44 96 VAL A O 1
ATOM 776 N N . ILE A 1 97 ? 6.627 -6.619 -7.106 1.00 94.62 97 ILE A N 1
ATOM 777 C CA . ILE A 1 97 ? 5.163 -6.614 -7.281 1.00 94.62 97 ILE A CA 1
ATOM 778 C C . ILE A 1 97 ? 4.550 -7.912 -6.740 1.00 94.62 97 ILE A C 1
ATOM 780 O O . ILE A 1 97 ? 3.578 -7.860 -5.986 1.00 94.62 97 ILE A O 1
ATOM 784 N N . SER A 1 98 ? 5.139 -9.068 -7.059 1.00 94.44 98 SER A N 1
ATOM 785 C CA . SER A 1 98 ? 4.679 -10.367 -6.555 1.00 94.44 98 SER A CA 1
ATOM 786 C C . SER A 1 98 ? 4.725 -10.426 -5.026 1.00 94.44 98 SER A C 1
ATOM 788 O O . SER A 1 98 ? 3.742 -10.786 -4.383 1.00 94.44 98 SER A O 1
ATOM 790 N N . ARG A 1 99 ? 5.828 -9.987 -4.409 1.00 93.94 99 ARG A N 1
ATOM 791 C CA . ARG A 1 99 ? 5.941 -9.948 -2.944 1.00 93.94 99 ARG A CA 1
ATOM 792 C C . ARG A 1 99 ? 4.874 -9.061 -2.302 1.00 93.94 99 ARG A C 1
ATOM 794 O O . ARG A 1 99 ? 4.295 -9.451 -1.293 1.00 93.94 99 ARG A O 1
ATOM 801 N N . VAL A 1 100 ? 4.637 -7.875 -2.859 1.00 91.81 100 VAL A N 1
ATOM 802 C CA . VAL A 1 100 ? 3.668 -6.919 -2.307 1.00 91.81 100 VAL A CA 1
ATOM 803 C C . VAL A 1 100 ? 2.249 -7.467 -2.454 1.00 91.81 100 VAL A C 1
ATOM 805 O O . VAL A 1 100 ? 1.513 -7.510 -1.472 1.00 91.81 100 VAL A O 1
ATOM 808 N N . THR A 1 101 ? 1.878 -7.961 -3.635 1.00 91.38 101 THR A N 1
ATOM 809 C CA . THR A 1 101 ? 0.545 -8.542 -3.889 1.00 91.38 101 THR A CA 1
ATOM 810 C C . THR A 1 101 ? 0.267 -9.772 -3.021 1.00 91.38 101 THR A C 1
ATOM 812 O O . THR A 1 101 ? -0.823 -9.888 -2.476 1.00 91.38 101 THR A O 1
ATOM 815 N N . ASN A 1 102 ? 1.271 -10.603 -2.729 1.00 93.00 102 ASN A N 1
ATOM 816 C CA . ASN A 1 102 ? 1.129 -11.730 -1.795 1.00 93.00 102 ASN A CA 1
ATOM 817 C C . ASN A 1 102 ? 0.849 -11.321 -0.332 1.00 93.00 102 ASN A C 1
ATOM 819 O O . ASN A 1 102 ? 0.534 -12.179 0.489 1.00 93.00 102 ASN A O 1
ATOM 823 N N . SER A 1 103 ? 0.961 -10.036 0.024 1.00 90.69 103 SER A N 1
ATOM 824 C CA . SER A 1 103 ? 0.592 -9.529 1.356 1.00 90.69 103 SER A CA 1
ATOM 825 C C . SER A 1 103 ? -0.825 -8.935 1.433 1.00 90.69 103 SER A C 1
ATOM 827 O O . SER A 1 103 ? -1.222 -8.456 2.498 1.00 90.69 103 SER A O 1
ATOM 829 N N . GLU A 1 104 ? -1.599 -9.007 0.341 1.00 91.31 104 GLU A N 1
ATOM 830 C CA . GLU A 1 104 ? -2.971 -8.485 0.233 1.00 91.31 104 GLU A CA 1
ATOM 831 C C . GLU A 1 104 ? -3.901 -9.031 1.318 1.00 91.31 104 GLU A C 1
ATOM 833 O O . GLU A 1 104 ? -4.472 -8.259 2.094 1.00 91.31 104 GLU A O 1
ATOM 838 N N . ASP A 1 105 ? -4.000 -10.359 1.426 1.00 92.19 105 ASP A N 1
ATOM 839 C CA . ASP A 1 105 ? -4.901 -11.018 2.376 1.00 92.19 105 ASP A CA 1
ATOM 840 C C . ASP A 1 105 ? -4.634 -10.564 3.811 1.00 92.19 105 ASP A C 1
ATOM 842 O O . ASP A 1 105 ? -5.566 -10.324 4.581 1.00 92.19 105 ASP A O 1
ATOM 846 N N . LYS A 1 106 ? -3.357 -10.373 4.160 1.00 92.44 106 LYS A N 1
ATOM 847 C CA . LYS A 1 106 ? -2.957 -9.885 5.478 1.00 92.44 106 LYS A CA 1
ATOM 848 C C . LYS A 1 106 ? -3.392 -8.434 5.692 1.00 92.44 106 LYS A C 1
ATOM 850 O O . LYS A 1 106 ? -3.993 -8.134 6.721 1.00 92.44 106 LYS A O 1
ATOM 855 N N . ALA A 1 107 ? -3.113 -7.538 4.743 1.00 91.50 107 ALA A N 1
ATOM 856 C CA . ALA A 1 107 ? -3.483 -6.126 4.854 1.00 91.50 107 ALA A CA 1
ATOM 857 C C . ALA A 1 107 ? -5.009 -5.942 4.977 1.00 91.50 107 ALA A C 1
ATOM 859 O O . ALA A 1 107 ? -5.484 -5.157 5.803 1.00 91.50 107 ALA A O 1
ATOM 860 N N . ILE A 1 108 ? -5.782 -6.715 4.207 1.00 90.00 108 ILE A N 1
ATOM 861 C CA . ILE A 1 108 ? -7.247 -6.721 4.267 1.00 90.00 108 ILE A CA 1
ATOM 862 C C . ILE A 1 108 ? -7.741 -7.316 5.592 1.00 90.00 108 ILE A C 1
ATOM 864 O O . ILE A 1 108 ? -8.659 -6.763 6.205 1.00 90.00 108 ILE A O 1
ATOM 868 N N . ALA A 1 109 ? -7.164 -8.431 6.048 1.00 90.50 109 ALA A N 1
ATOM 869 C CA . ALA A 1 109 ? -7.552 -9.072 7.302 1.00 90.50 109 ALA A CA 1
ATOM 870 C C . ALA A 1 109 ? -7.318 -8.153 8.511 1.00 90.50 109 ALA A C 1
ATOM 872 O O . ALA A 1 109 ? -8.235 -7.991 9.323 1.00 90.50 109 ALA A O 1
ATOM 873 N N . ASP A 1 110 ? -6.151 -7.506 8.582 1.00 90.12 110 ASP A N 1
ATOM 874 C CA . ASP A 1 110 ? -5.781 -6.572 9.650 1.00 90.12 110 ASP A CA 1
ATOM 875 C C . ASP A 1 110 ? -6.760 -5.383 9.705 1.00 90.12 110 ASP A C 1
ATOM 877 O O . ASP A 1 110 ? -7.298 -5.059 10.768 1.00 90.12 110 ASP A O 1
ATOM 881 N N . MET A 1 111 ? -7.070 -4.775 8.552 1.00 91.12 111 MET A N 1
ATOM 882 C CA . MET A 1 111 ? -8.054 -3.690 8.457 1.00 91.12 111 MET A CA 1
ATOM 883 C C . MET A 1 111 ? -9.450 -4.145 8.895 1.00 91.12 111 MET A C 1
ATOM 885 O O . MET A 1 111 ? -10.086 -3.496 9.727 1.00 91.12 111 MET A O 1
ATOM 889 N N . LYS A 1 112 ? -9.942 -5.271 8.361 1.00 89.81 112 LYS A N 1
ATOM 890 C CA . LYS A 1 112 ? -11.276 -5.796 8.698 1.00 89.81 112 LYS A CA 1
ATOM 891 C C . LYS A 1 112 ? -11.386 -6.123 10.184 1.00 89.81 112 LYS A C 1
ATOM 893 O O . LYS A 1 112 ? -12.431 -5.893 10.791 1.00 89.81 112 LYS A O 1
ATOM 898 N N . GLN A 1 113 ? -10.329 -6.666 10.785 1.00 89.50 113 GLN A N 1
ATOM 899 C CA . GLN A 1 113 ? -10.285 -6.913 12.222 1.00 89.50 113 GLN A CA 1
ATOM 900 C C . GLN A 1 113 ? -10.381 -5.610 13.012 1.00 89.50 113 GLN A C 1
ATOM 902 O O . GLN A 1 113 ? -11.196 -5.521 13.930 1.00 89.50 113 GLN A O 1
ATOM 907 N N . ALA A 1 114 ? -9.605 -4.597 12.634 1.00 89.31 114 ALA A N 1
ATOM 908 C CA . ALA A 1 114 ? -9.632 -3.307 13.301 1.00 89.31 114 ALA A CA 1
ATOM 909 C C . ALA A 1 114 ? -11.000 -2.614 13.171 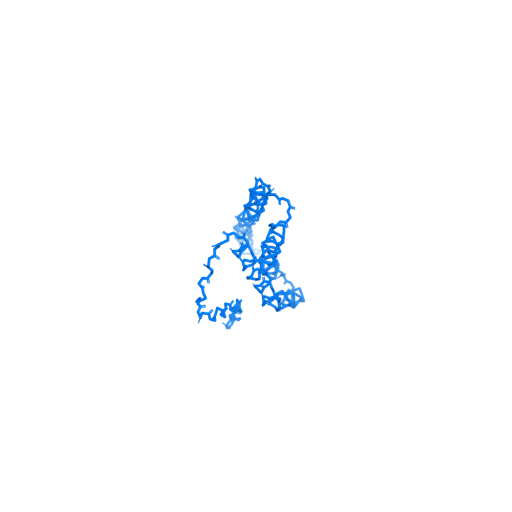1.00 89.31 114 ALA A C 1
ATOM 911 O O . ALA A 1 114 ? -11.516 -2.095 14.157 1.00 89.31 114 ALA A O 1
ATOM 912 N N . GLN A 1 115 ? -11.633 -2.686 11.996 1.00 88.62 115 GLN A N 1
ATOM 913 C CA . GLN A 1 115 ? -13.001 -2.206 11.774 1.00 88.62 115 GLN A CA 1
ATOM 914 C C . GLN A 1 115 ? -14.016 -2.918 12.673 1.00 88.62 115 GLN A C 1
ATOM 916 O O . GLN A 1 115 ? -14.872 -2.260 13.255 1.00 88.62 115 GLN A O 1
ATOM 921 N N . ARG A 1 116 ? -13.921 -4.249 12.828 1.00 87.50 116 ARG A N 1
ATOM 922 C CA . ARG A 1 116 ? -14.802 -5.015 13.730 1.00 87.50 116 ARG A CA 1
ATOM 923 C C . ARG A 1 116 ? -14.668 -4.571 15.182 1.00 87.50 116 ARG A C 1
ATOM 925 O O . ARG A 1 116 ? -15.685 -4.411 15.852 1.00 87.50 116 ARG A O 1
ATOM 932 N N . ILE A 1 117 ? -13.438 -4.383 15.658 1.00 85.75 117 ILE A N 1
ATOM 933 C CA . ILE A 1 117 ? -13.170 -3.924 17.028 1.00 85.75 117 ILE A CA 1
ATOM 934 C C . ILE A 1 117 ? -13.729 -2.513 17.215 1.00 85.75 117 ILE A C 1
ATOM 936 O O . ILE A 1 117 ? -14.527 -2.291 18.119 1.00 85.75 117 ILE A O 1
ATOM 940 N N . PHE A 1 118 ? -13.402 -1.599 16.301 1.00 86.12 118 PHE A N 1
ATOM 941 C CA . PHE A 1 118 ? -13.897 -0.227 16.333 1.00 86.12 118 PHE A CA 1
ATOM 942 C C . PHE A 1 118 ? -15.429 -0.166 16.329 1.00 86.12 118 PHE A C 1
ATOM 944 O O . PHE A 1 118 ? -16.026 0.548 17.132 1.00 86.12 118 PHE A O 1
ATOM 951 N N . ALA A 1 119 ? -16.079 -0.946 15.462 1.00 86.19 119 ALA A N 1
ATOM 952 C CA . ALA A 1 119 ? -17.532 -1.012 15.395 1.00 86.19 119 ALA A CA 1
ATOM 953 C C . ALA A 1 119 ? -18.138 -1.517 16.709 1.00 86.19 119 ALA A C 1
ATOM 955 O O . ALA A 1 119 ? -19.041 -0.879 17.245 1.00 86.19 119 ALA A O 1
ATOM 956 N N . LYS A 1 120 ? -17.602 -2.616 17.256 1.00 85.69 120 LYS A N 1
ATOM 957 C CA . LYS A 1 120 ? -18.039 -3.185 18.536 1.00 85.69 120 LYS A CA 1
ATOM 958 C C . LYS A 1 120 ? -17.920 -2.168 19.674 1.00 85.69 120 LYS A C 1
ATOM 960 O O . LYS A 1 120 ? -18.874 -2.002 20.429 1.00 85.69 120 LYS A O 1
ATOM 965 N N . ASP A 1 121 ? -16.787 -1.480 19.772 1.00 84.25 121 ASP A N 1
ATOM 966 C CA . ASP A 1 121 ? -16.500 -0.537 20.859 1.00 84.25 121 ASP A CA 1
ATOM 967 C C . ASP A 1 121 ? -17.370 0.728 20.803 1.00 84.25 121 ASP A C 1
ATOM 969 O O . ASP A 1 121 ? -17.581 1.374 21.829 1.00 84.25 121 ASP A O 1
ATOM 973 N N . ASN A 1 122 ? -17.913 1.047 19.625 1.00 84.19 122 ASN A N 1
ATOM 974 C CA . ASN A 1 122 ? -18.796 2.189 19.387 1.00 84.19 122 ASN A CA 1
ATOM 975 C C . ASN A 1 122 ? -20.277 1.788 19.215 1.00 84.19 122 ASN A C 1
ATOM 977 O O . ASN A 1 122 ? -21.100 2.608 18.817 1.00 84.19 122 ASN A O 1
ATOM 981 N N . GLY A 1 123 ? -20.640 0.531 19.500 1.00 85.62 123 GLY A N 1
ATOM 982 C CA . GLY A 1 123 ? -22.028 0.056 19.417 1.00 85.62 123 GLY A CA 1
ATOM 983 C C . GLY A 1 123 ? -22.583 -0.082 17.992 1.00 85.62 123 GLY A C 1
ATOM 984 O O . GLY A 1 123 ? -23.791 -0.246 17.813 1.00 85.62 123 GLY A O 1
ATOM 985 N N . PHE A 1 124 ? -21.727 -0.049 16.970 1.00 85.38 124 PHE A N 1
ATOM 986 C CA . PHE A 1 124 ? -22.116 -0.283 15.583 1.00 85.38 124 PHE A CA 1
ATOM 987 C C . PHE A 1 124 ? -22.257 -1.783 15.289 1.00 85.38 124 PHE A C 1
ATOM 989 O O . PHE A 1 124 ? -21.482 -2.617 15.763 1.00 85.38 124 PHE A O 1
ATOM 996 N N . LYS A 1 125 ? -23.223 -2.138 14.435 1.00 81.62 125 LYS A N 1
ATOM 997 C CA . LYS A 1 125 ? -23.380 -3.496 13.895 1.00 81.62 125 LYS A CA 1
ATOM 998 C C . LYS A 1 125 ? -22.821 -3.537 12.477 1.00 81.62 125 LYS A C 1
ATOM 1000 O O . LYS A 1 125 ? -23.315 -2.827 11.606 1.00 81.62 125 LYS A O 1
ATOM 1005 N N . ILE A 1 126 ? -21.820 -4.380 12.233 1.00 76.69 126 ILE A N 1
ATOM 1006 C CA . ILE A 1 126 ? -21.334 -4.629 10.871 1.00 76.69 126 ILE A CA 1
ATOM 1007 C C . ILE A 1 126 ? -22.253 -5.660 10.223 1.00 76.69 126 ILE A C 1
ATOM 1009 O O . ILE A 1 126 ? -22.373 -6.780 10.718 1.00 76.69 126 ILE A O 1
ATOM 1013 N N . GLN A 1 127 ? -22.897 -5.292 9.116 1.00 76.81 127 GLN A N 1
ATOM 1014 C CA . GLN A 1 127 ? -23.591 -6.265 8.280 1.00 76.81 127 GLN A CA 1
ATOM 1015 C C . GLN A 1 127 ? -22.557 -7.174 7.610 1.00 76.81 127 GLN A C 1
ATOM 1017 O O . GLN A 1 127 ? -21.707 -6.717 6.847 1.00 76.81 127 GLN A O 1
ATOM 1022 N N . SER A 1 128 ? -22.628 -8.471 7.889 1.00 62.03 128 SER A N 1
ATOM 1023 C CA . SER A 1 128 ? -21.885 -9.489 7.156 1.00 62.03 128 SER A CA 1
ATOM 1024 C C . SER A 1 128 ? -22.534 -9.685 5.788 1.00 62.03 128 SER A C 1
ATOM 1026 O O . SER A 1 128 ? -23.421 -10.518 5.618 1.00 62.03 128 SER A O 1
ATOM 1028 N N . SER A 1 129 ? -22.104 -8.916 4.788 1.00 58.19 129 SER A N 1
ATOM 1029 C CA . SER A 1 129 ? -22.351 -9.311 3.406 1.00 58.19 129 SER A CA 1
ATOM 1030 C C . SER A 1 129 ? -21.466 -10.526 3.105 1.00 58.19 129 SER A C 1
ATOM 1032 O O . SER A 1 129 ? -20.243 -10.478 3.229 1.00 58.19 129 SER A O 1
ATOM 1034 N N . ASN A 1 130 ? -22.080 -11.647 2.723 1.00 49.06 130 ASN A N 1
ATOM 1035 C CA . ASN A 1 130 ? -21.396 -12.856 2.246 1.00 49.06 130 ASN A CA 1
ATOM 1036 C C . ASN A 1 130 ? -20.760 -12.635 0.858 1.00 49.06 130 ASN A C 1
ATOM 1038 O O . ASN A 1 130 ? -20.916 -13.449 -0.047 1.00 49.06 130 ASN A O 1
ATOM 1042 N N . GLN A 1 131 ? -20.062 -11.519 0.648 1.00 48.84 131 GLN A N 1
ATOM 1043 C CA . GLN A 1 131 ? -19.304 -11.289 -0.570 1.00 48.84 131 GLN A CA 1
ATOM 1044 C C . GLN A 1 131 ? -17.847 -11.633 -0.313 1.00 48.84 131 GLN A C 1
ATOM 1046 O O . GLN A 1 131 ? -17.090 -10.902 0.327 1.00 48.84 131 GLN A O 1
ATOM 1051 N N . LYS A 1 132 ? -17.461 -12.782 -0.863 1.00 47.53 132 LYS A N 1
ATOM 1052 C CA . LYS A 1 132 ? -16.080 -13.143 -1.148 1.00 47.53 132 LYS A CA 1
ATOM 1053 C C . LYS A 1 132 ? -15.540 -12.090 -2.128 1.00 47.53 132 LYS A C 1
ATOM 1055 O O . LYS A 1 132 ? -15.577 -12.286 -3.336 1.00 47.53 132 LYS A O 1
ATOM 1060 N N . GLN A 1 133 ? -15.117 -10.932 -1.620 1.00 48.81 133 GLN A N 1
ATOM 1061 C CA . GLN A 1 133 ? -14.339 -9.957 -2.382 1.00 48.81 133 GLN A CA 1
ATOM 1062 C C . GLN A 1 133 ? -12.962 -10.576 -2.622 1.00 48.81 133 GLN A C 1
ATOM 1064 O O . GLN A 1 133 ? -12.003 -10.308 -1.909 1.00 48.81 133 GLN A O 1
ATOM 1069 N N . SER A 1 134 ? -12.904 -11.476 -3.603 1.00 43.97 134 SER A N 1
ATOM 1070 C CA . SER A 1 134 ? -11.679 -11.841 -4.298 1.00 43.97 134 SER A CA 1
ATOM 1071 C C . SER A 1 134 ? -11.383 -10.682 -5.244 1.00 43.97 134 SER A C 1
ATOM 1073 O O . SER A 1 134 ? -11.720 -10.706 -6.422 1.00 43.97 134 SER A O 1
ATOM 1075 N N . GLY A 1 135 ? -10.866 -9.595 -4.680 1.00 47.72 135 GLY A N 1
ATOM 1076 C CA . GLY A 1 135 ? -10.386 -8.449 -5.435 1.00 47.72 135 GLY A CA 1
ATOM 1077 C C . GLY A 1 135 ? -8.955 -8.689 -5.876 1.00 47.72 135 GLY A C 1
ATOM 1078 O O . GLY A 1 135 ? -8.115 -7.849 -5.609 1.00 47.72 135 GLY A O 1
ATOM 1079 N N . SER A 1 136 ? -8.676 -9.835 -6.506 1.00 43.88 136 SER A N 1
ATOM 1080 C CA . SER A 1 136 ? -7.343 -10.116 -7.027 1.00 43.88 136 SER A CA 1
ATOM 1081 C C . SER A 1 136 ? -6.965 -9.015 -8.018 1.00 43.88 136 SER A C 1
ATOM 1083 O O . SER A 1 136 ? -7.507 -8.937 -9.120 1.00 43.88 136 SER A O 1
ATOM 1085 N N . LEU A 1 137 ? -6.040 -8.143 -7.616 1.00 52.25 137 LEU A N 1
ATOM 1086 C CA . LEU A 1 137 ? -5.472 -7.089 -8.460 1.00 52.25 137 LEU A CA 1
ATOM 1087 C C . LEU A 1 137 ? -4.414 -7.648 -9.425 1.00 52.25 137 LEU A C 1
ATOM 1089 O O . LEU A 1 137 ? -3.520 -6.917 -9.862 1.00 52.25 137 LEU A O 1
ATOM 1093 N N . THR A 1 138 ? -4.471 -8.942 -9.760 1.00 46.22 138 THR A N 1
ATOM 1094 C CA . THR A 1 138 ? -3.590 -9.515 -10.774 1.00 46.22 138 THR A CA 1
ATOM 1095 C C . THR A 1 138 ? -3.991 -8.938 -12.124 1.00 46.22 138 THR A C 1
ATOM 1097 O O . THR A 1 138 ? -4.938 -9.398 -12.765 1.00 46.22 138 THR A O 1
ATOM 1100 N N . ALA A 1 139 ? -3.270 -7.909 -12.560 1.00 46.00 139 ALA A N 1
ATOM 1101 C CA . ALA A 1 139 ? -3.262 -7.521 -13.955 1.00 46.00 139 ALA A CA 1
ATOM 1102 C C . ALA A 1 139 ? -2.826 -8.753 -14.759 1.00 46.00 139 ALA A C 1
ATOM 1104 O O . ALA A 1 139 ? -1.718 -9.259 -14.572 1.00 46.00 139 ALA A O 1
ATOM 1105 N N . SER A 1 140 ? -3.711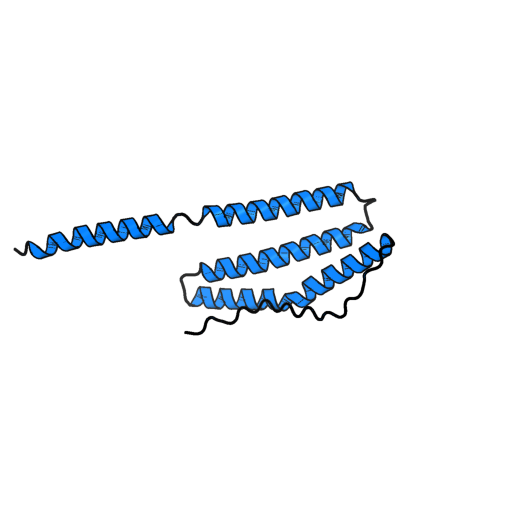 -9.265 -15.619 1.00 37.94 140 SER A N 1
ATOM 1106 C CA . SER A 1 140 ? -3.286 -10.223 -16.638 1.00 37.94 140 SER A CA 1
ATOM 1107 C C . SER A 1 140 ? -2.168 -9.568 -17.450 1.00 37.94 140 SER A C 1
ATOM 1109 O O . SER A 1 140 ? -2.339 -8.414 -17.861 1.00 37.94 140 SER A O 1
ATOM 1111 N N . PRO A 1 141 ? -1.027 -10.246 -17.669 1.00 39.59 141 PRO A N 1
ATOM 1112 C CA . PRO A 1 141 ? -0.015 -9.724 -18.569 1.00 39.59 141 PRO A CA 1
ATOM 1113 C C . PRO A 1 141 ? -0.672 -9.521 -19.935 1.00 39.59 141 PRO A C 1
ATOM 1115 O O . PRO A 1 141 ? -1.416 -10.384 -20.408 1.00 39.59 141 PRO A O 1
ATOM 1118 N N . ALA A 1 142 ? -0.457 -8.349 -20.531 1.00 40.25 142 ALA A N 1
ATOM 1119 C CA . ALA A 1 142 ? -0.931 -8.076 -21.876 1.00 40.25 142 ALA A CA 1
ATOM 1120 C C . ALA A 1 142 ? -0.316 -9.124 -22.811 1.00 40.25 142 ALA A C 1
ATOM 1122 O O . ALA A 1 142 ? 0.905 -9.229 -22.921 1.00 40.25 142 ALA A O 1
ATOM 1123 N N . ASN A 1 143 ? -1.176 -9.941 -23.415 1.00 45.44 143 ASN A N 1
ATOM 1124 C CA . ASN A 1 143 ? -0.789 -10.818 -24.503 1.00 45.44 143 ASN A CA 1
ATOM 1125 C C . ASN A 1 143 ? -0.289 -9.963 -25.677 1.00 45.44 143 ASN A C 1
ATOM 1127 O O . ASN A 1 143 ? -0.990 -9.033 -26.078 1.00 45.44 143 ASN A O 1
ATOM 1131 N N . GLN A 1 144 ? 0.830 -10.427 -26.247 1.00 36.84 144 GLN A N 1
ATOM 1132 C CA . GLN A 1 144 ? 1.481 -10.061 -27.518 1.00 36.84 144 GLN A CA 1
ATOM 1133 C C . GLN A 1 144 ? 2.557 -8.975 -27.452 1.00 36.84 144 GLN A C 1
ATOM 1135 O O . GLN A 1 144 ? 2.234 -7.785 -27.257 1.00 36.84 144 GLN A O 1
#